Protein AF-A0A7J7N4V6-F1 (afdb_monomer)

Organism: NCBI:txid39325

Structure (mmCIF, N/CA/C/O backbone):
data_AF-A0A7J7N4V6-F1
#
_entry.id   AF-A0A7J7N4V6-F1
#
loop_
_atom_site.group_PDB
_atom_site.id
_atom_site.type_symbol
_atom_site.label_atom_id
_atom_site.label_alt_id
_atom_site.label_comp_id
_atom_site.label_asym_id
_atom_site.label_entity_id
_atom_site.label_seq_id
_atom_site.pdbx_PDB_ins_code
_atom_site.Cartn_x
_atom_site.Cartn_y
_atom_site.Cartn_z
_atom_site.occupancy
_atom_site.B_iso_or_equiv
_atom_site.auth_seq_id
_atom_site.auth_comp_id
_atom_site.auth_asym_id
_atom_site.auth_atom_id
_atom_site.pdbx_PDB_model_num
ATOM 1 N N . MET A 1 1 ? -5.403 9.539 -22.587 1.00 38.81 1 MET A N 1
ATOM 2 C CA . MET A 1 1 ? -4.643 8.662 -23.514 1.00 38.81 1 MET A CA 1
ATOM 3 C C . MET A 1 1 ? -3.168 9.046 -23.437 1.00 38.81 1 MET A C 1
ATOM 5 O O . MET A 1 1 ? -2.860 10.174 -23.767 1.00 38.81 1 MET A O 1
ATOM 9 N N . GLY A 1 2 ? -2.201 8.276 -22.936 1.00 50.44 2 GLY A N 1
ATOM 10 C CA . GLY A 1 2 ? -1.980 6.832 -23.036 1.00 50.44 2 GLY A CA 1
ATOM 11 C C . GLY A 1 2 ? -0.729 6.592 -23.897 1.00 50.44 2 GLY A C 1
ATOM 12 O O . GLY A 1 2 ? -0.880 6.262 -25.065 1.00 50.44 2 GLY A O 1
ATOM 13 N N . LYS A 1 3 ? 0.490 6.850 -23.379 1.00 47.34 3 LYS A N 1
ATOM 14 C CA . LYS A 1 3 ? 1.735 6.704 -24.177 1.00 47.34 3 LYS A CA 1
ATOM 15 C C . LYS A 1 3 ? 2.975 6.093 -23.498 1.00 47.34 3 LYS A C 1
ATOM 17 O O . LYS A 1 3 ? 3.950 5.876 -24.203 1.00 47.34 3 LYS A O 1
ATOM 22 N N . ARG A 1 4 ? 2.986 5.755 -22.199 1.00 52.66 4 ARG A N 1
ATOM 23 C CA . ARG A 1 4 ? 4.212 5.203 -21.561 1.00 52.66 4 ARG A CA 1
ATOM 24 C C . ARG A 1 4 ? 4.226 3.690 -21.347 1.00 52.66 4 ARG A C 1
ATOM 26 O O . ARG A 1 4 ? 5.290 3.093 -21.421 1.00 52.66 4 ARG A O 1
ATOM 33 N N . HIS A 1 5 ? 3.064 3.044 -21.227 1.00 45.34 5 HIS A N 1
ATOM 34 C CA . HIS A 1 5 ? 3.006 1.582 -21.073 1.00 45.34 5 HIS A CA 1
ATOM 35 C C . HIS A 1 5 ? 3.544 0.805 -22.288 1.00 45.34 5 HIS A C 1
ATOM 37 O O . HIS A 1 5 ? 3.890 -0.360 -22.144 1.00 45.34 5 HIS A O 1
ATOM 43 N N . PHE A 1 6 ? 3.620 1.425 -23.472 1.00 44.53 6 PHE A N 1
ATOM 44 C CA . PHE A 1 6 ? 3.979 0.721 -24.707 1.00 44.53 6 PHE A CA 1
ATOM 45 C C . PHE A 1 6 ? 5.486 0.703 -25.007 1.00 44.53 6 PHE A C 1
ATOM 47 O O . PHE A 1 6 ? 5.953 -0.181 -25.717 1.00 44.53 6 PHE A O 1
ATOM 54 N N . VAL A 1 7 ? 6.260 1.659 -24.481 1.00 44.72 7 VAL A N 1
ATOM 55 C CA . VAL A 1 7 ? 7.687 1.791 -24.836 1.00 44.72 7 VAL A CA 1
ATOM 56 C C . VAL A 1 7 ? 8.571 0.856 -24.004 1.00 44.72 7 VAL A C 1
ATOM 58 O O . VAL A 1 7 ? 9.567 0.350 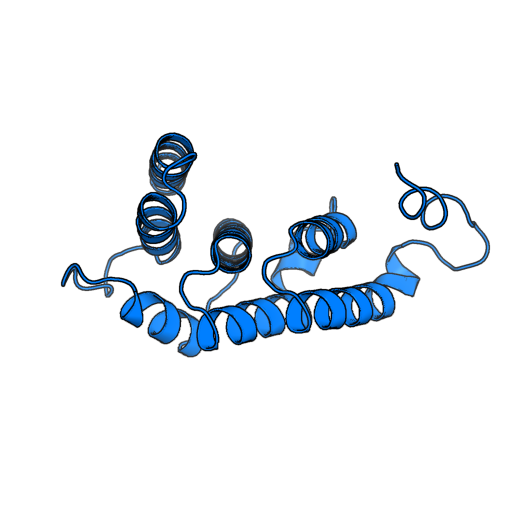-24.509 1.00 44.72 7 VAL A O 1
ATOM 61 N N . VAL A 1 8 ? 8.170 0.534 -22.771 1.00 49.50 8 VAL A N 1
ATOM 62 C CA . VAL A 1 8 ? 8.964 -0.323 -21.869 1.00 49.50 8 VAL A CA 1
ATOM 63 C C . VAL A 1 8 ? 8.815 -1.820 -22.195 1.00 49.50 8 VAL A C 1
ATOM 65 O O . VAL A 1 8 ? 9.693 -2.617 -21.885 1.00 49.50 8 VAL A O 1
ATOM 68 N N . THR A 1 9 ? 7.747 -2.237 -22.885 1.00 47.09 9 THR A N 1
ATOM 69 C CA . THR A 1 9 ? 7.469 -3.667 -23.136 1.00 47.09 9 THR A CA 1
ATOM 70 C C . THR A 1 9 ? 8.054 -4.233 -24.436 1.00 47.09 9 THR A C 1
ATOM 72 O O . THR A 1 9 ? 7.957 -5.441 -24.646 1.00 47.09 9 THR A O 1
ATOM 75 N N . ARG A 1 10 ? 8.654 -3.424 -25.326 1.00 40.97 10 ARG A N 1
ATOM 76 C CA . ARG A 1 10 ? 9.128 -3.897 -26.648 1.00 40.97 10 ARG A CA 1
ATOM 77 C C . ARG A 1 10 ? 10.465 -3.312 -27.121 1.00 40.97 10 ARG A C 1
ATOM 79 O O . ARG A 1 10 ? 10.610 -3.015 -28.303 1.00 40.97 10 ARG A O 1
ATOM 86 N N . SER A 1 11 ? 11.464 -3.192 -26.248 1.00 42.66 11 SER A N 1
ATOM 87 C CA . SER A 1 11 ? 12.845 -2.982 -26.712 1.00 42.66 11 SER A CA 1
ATOM 88 C C . SER A 1 11 ? 13.747 -4.138 -26.261 1.00 42.66 11 SER A C 1
ATOM 90 O O . SER A 1 11 ? 14.166 -4.168 -25.105 1.00 42.66 11 SER A O 1
ATOM 92 N N . PRO A 1 12 ? 14.060 -5.103 -27.151 1.00 45.47 12 PRO A N 1
ATOM 93 C CA . PRO A 1 12 ? 14.947 -6.236 -26.858 1.00 45.47 12 PRO A CA 1
ATOM 94 C C . PRO A 1 12 ? 16.407 -5.833 -26.581 1.00 45.47 12 PRO A C 1
ATOM 96 O O . PRO A 1 12 ? 17.228 -6.689 -26.281 1.00 45.47 12 PRO A O 1
ATOM 99 N N . LEU A 1 13 ? 16.743 -4.544 -26.707 1.00 48.62 13 LEU A N 1
ATOM 100 C CA . LEU A 1 13 ? 18.109 -4.019 -26.643 1.00 48.62 13 LEU A CA 1
ATOM 101 C C . LEU A 1 13 ? 18.567 -3.610 -25.229 1.00 48.62 13 LEU A C 1
ATOM 103 O O . LEU A 1 13 ? 19.742 -3.309 -25.060 1.00 48.62 13 LEU A O 1
ATOM 107 N N . LEU A 1 14 ? 17.680 -3.594 -24.220 1.00 50.38 14 LEU A N 1
ATOM 108 C CA . LEU A 1 14 ? 17.973 -3.033 -22.883 1.00 50.38 14 LEU A CA 1
ATOM 109 C C . LEU A 1 14 ? 17.874 -4.025 -21.703 1.00 50.38 14 LEU A C 1
ATOM 111 O O . LEU A 1 14 ? 17.928 -3.611 -20.550 1.00 50.38 14 LEU A O 1
ATOM 115 N N . GLY A 1 15 ? 17.762 -5.335 -21.951 1.00 50.16 15 GLY A N 1
ATOM 116 C CA . GLY A 1 15 ? 17.815 -6.360 -20.887 1.00 50.16 15 GLY A CA 1
ATOM 117 C C . GLY A 1 15 ? 16.488 -6.670 -20.171 1.00 50.16 15 GLY A C 1
ATOM 118 O O . GLY A 1 15 ? 16.459 -7.506 -19.271 1.00 50.16 15 GLY A O 1
ATOM 119 N N . GLY A 1 16 ? 15.376 -6.072 -20.613 1.00 58.25 16 GLY A N 1
ATOM 120 C CA . GLY A 1 16 ? 14.028 -6.359 -20.109 1.00 58.25 16 GLY A CA 1
ATOM 121 C C . GLY A 1 16 ? 13.640 -5.579 -18.846 1.00 58.25 16 GLY A C 1
ATOM 122 O O . GLY A 1 16 ? 14.405 -4.798 -18.301 1.00 58.25 16 GLY A O 1
ATOM 123 N N . LEU A 1 17 ? 12.410 -5.781 -18.367 1.00 57.97 17 LEU A N 1
ATOM 124 C CA . LEU A 1 17 ? 11.841 -5.027 -17.237 1.00 57.97 17 LEU A CA 1
ATOM 125 C C . LEU A 1 17 ? 12.619 -5.230 -15.918 1.00 57.97 17 LEU A C 1
ATOM 127 O O . LEU A 1 17 ? 12.571 -4.381 -15.037 1.00 57.97 17 LEU A O 1
ATOM 131 N N . ASN A 1 18 ? 13.373 -6.328 -15.806 1.00 57.97 18 ASN A N 1
ATOM 132 C CA . ASN A 1 18 ? 14.178 -6.650 -14.628 1.00 57.97 18 ASN A CA 1
ATOM 133 C C . ASN A 1 18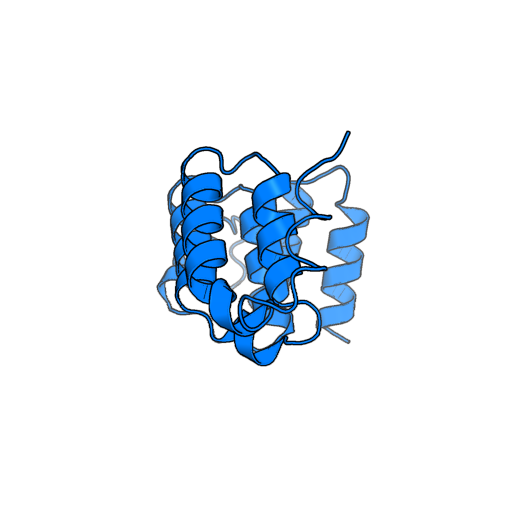 ? 15.485 -5.846 -14.549 1.00 57.97 18 ASN A C 1
ATOM 135 O O . ASN A 1 18 ? 15.900 -5.520 -13.445 1.00 57.97 18 ASN A O 1
ATOM 139 N N . SER A 1 19 ? 16.112 -5.488 -15.678 1.00 65.69 19 SER A N 1
ATOM 140 C CA . SER A 1 19 ? 17.345 -4.679 -15.682 1.00 65.69 19 SER A CA 1
ATOM 141 C C . SER A 1 19 ? 17.085 -3.195 -15.412 1.00 65.69 19 SER A C 1
ATOM 143 O O . SER A 1 19 ? 17.988 -2.489 -14.980 1.00 65.69 19 SER A O 1
ATOM 145 N N . MET A 1 20 ? 15.858 -2.721 -15.650 1.00 79.62 20 MET A N 1
ATOM 146 C CA . MET A 1 20 ? 15.456 -1.325 -15.426 1.00 79.62 20 MET A CA 1
ATOM 147 C C . MET A 1 20 ? 14.627 -1.123 -14.154 1.00 79.62 20 MET A C 1
ATOM 149 O O . MET A 1 20 ? 14.312 0.020 -13.817 1.00 79.62 20 MET A O 1
ATOM 153 N N . ARG A 1 21 ? 14.262 -2.208 -13.453 1.00 86.62 21 ARG A N 1
ATOM 154 C CA . ARG A 1 21 ? 13.302 -2.168 -12.343 1.00 86.62 21 ARG A CA 1
ATOM 155 C C . ARG A 1 21 ? 13.699 -1.140 -11.292 1.00 86.62 21 ARG A C 1
ATOM 157 O O . ARG A 1 21 ? 12.880 -0.293 -10.976 1.00 86.62 21 ARG A O 1
ATOM 164 N N . GLU A 1 22 ? 14.945 -1.163 -10.830 1.00 88.56 22 GLU A N 1
ATOM 165 C CA . GLU A 1 22 ? 15.440 -0.225 -9.814 1.00 88.56 22 GLU A CA 1
ATOM 166 C C . GLU A 1 22 ? 15.237 1.238 -10.237 1.00 88.56 22 GLU A C 1
ATOM 168 O O . GLU A 1 22 ? 14.599 2.004 -9.524 1.00 88.56 22 GLU A O 1
ATOM 173 N N . SER A 1 23 ? 15.668 1.613 -11.448 1.00 89.25 23 SER A N 1
ATOM 174 C CA . SER A 1 23 ? 15.512 2.988 -11.948 1.00 89.25 23 SER A CA 1
ATOM 175 C C . SER A 1 23 ? 14.049 3.428 -12.097 1.00 89.25 23 SER A C 1
ATOM 177 O O . SER A 1 23 ? 13.708 4.577 -11.812 1.00 89.25 23 SER A O 1
ATOM 179 N N . GLU A 1 24 ? 13.168 2.513 -12.508 1.00 94.62 24 GLU A N 1
ATOM 180 C CA . GLU A 1 24 ? 11.736 2.786 -12.641 1.00 94.62 24 GLU A CA 1
ATOM 181 C C . GLU A 1 24 ? 11.053 2.888 -11.273 1.00 94.62 24 GLU A C 1
ATOM 183 O O . GLU A 1 24 ? 10.166 3.727 -11.096 1.00 94.62 24 GLU A O 1
ATOM 188 N N . VAL A 1 25 ? 11.470 2.077 -10.296 1.00 95.75 25 VAL A N 1
ATOM 189 C CA . VAL A 1 25 ? 10.989 2.152 -8.910 1.00 95.75 25 VAL A CA 1
ATOM 190 C C . VAL A 1 25 ? 11.375 3.498 -8.313 1.00 95.75 25 VAL A C 1
ATOM 192 O O . VAL A 1 25 ? 10.473 4.216 -7.883 1.00 95.75 25 VAL A O 1
ATOM 195 N N . SER A 1 26 ? 12.643 3.909 -8.402 1.00 95.06 26 SER A N 1
ATOM 196 C CA . SER A 1 26 ? 13.090 5.200 -7.866 1.00 95.06 26 SER A CA 1
ATOM 197 C C . SER A 1 26 ? 12.346 6.377 -8.507 1.00 95.06 26 SER A C 1
ATOM 199 O O . SER A 1 26 ? 11.819 7.235 -7.796 1.00 95.06 26 SER A O 1
ATOM 201 N N . TYR A 1 27 ? 12.185 6.381 -9.837 1.00 94.44 27 TYR A N 1
ATOM 202 C CA . TYR A 1 27 ? 11.384 7.398 -10.537 1.00 94.44 27 TYR A CA 1
ATOM 203 C C . TYR A 1 27 ? 9.925 7.429 -10.055 1.00 94.44 27 TYR A C 1
ATOM 205 O O . TYR A 1 27 ? 9.331 8.491 -9.844 1.00 94.44 27 TYR A O 1
ATOM 213 N N . THR A 1 28 ? 9.324 6.254 -9.871 1.00 97.12 28 THR A N 1
ATOM 214 C CA . THR A 1 28 ? 7.933 6.133 -9.425 1.00 97.12 28 THR A CA 1
ATOM 215 C C . THR A 1 28 ? 7.768 6.584 -7.979 1.00 97.12 28 THR A C 1
ATOM 217 O O . THR A 1 28 ? 6.787 7.255 -7.657 1.00 97.12 28 THR A O 1
ATOM 220 N N . VAL A 1 29 ? 8.732 6.265 -7.116 1.00 97.75 29 VAL A N 1
ATOM 221 C CA . VAL A 1 29 ? 8.786 6.703 -5.719 1.00 97.75 29 VAL A CA 1
ATOM 222 C C . VAL A 1 29 ? 8.866 8.224 -5.636 1.00 97.75 29 VAL A C 1
ATOM 224 O O . VAL A 1 29 ? 8.098 8.821 -4.883 1.00 97.75 29 VAL A O 1
ATOM 227 N N . GLU A 1 30 ? 9.708 8.872 -6.441 1.00 97.44 30 GLU A N 1
ATOM 228 C CA . GLU A 1 30 ? 9.749 10.338 -6.520 1.00 97.44 30 GLU A CA 1
ATOM 229 C C . GLU A 1 30 ? 8.400 10.924 -6.955 1.00 97.44 30 GLU A C 1
ATOM 231 O O . GLU A 1 30 ? 7.907 11.879 -6.350 1.00 97.44 30 GLU A O 1
ATOM 236 N N . ALA A 1 31 ? 7.755 10.331 -7.963 1.00 97.62 31 ALA A N 1
ATOM 237 C CA . ALA A 1 31 ? 6.437 10.771 -8.418 1.00 97.62 31 ALA A CA 1
ATOM 238 C C . ALA A 1 31 ? 5.356 10.620 -7.330 1.00 97.62 31 ALA A C 1
ATOM 240 O O . ALA A 1 31 ? 4.514 11.509 -7.183 1.00 97.62 31 ALA A O 1
ATOM 241 N N . ILE A 1 32 ? 5.396 9.534 -6.548 1.00 98.44 32 ILE A N 1
ATOM 242 C CA . ILE A 1 32 ? 4.511 9.328 -5.393 1.00 98.44 32 ILE A CA 1
ATOM 243 C C . ILE A 1 32 ? 4.757 10.403 -4.334 1.00 98.44 32 ILE A C 1
ATOM 245 O O . ILE A 1 32 ? 3.803 11.020 -3.872 1.00 98.44 32 ILE A O 1
ATOM 249 N N . LEU A 1 33 ? 6.013 10.648 -3.953 1.00 97.88 33 LEU A N 1
ATOM 250 C CA . LEU A 1 33 ? 6.341 11.619 -2.904 1.00 97.88 33 LEU A CA 1
ATOM 251 C C . LEU A 1 33 ? 5.956 13.051 -3.299 1.00 97.88 33 LEU A C 1
ATOM 253 O O . LEU A 1 33 ? 5.506 13.814 -2.448 1.00 97.88 33 LEU A O 1
ATOM 257 N N . ASN A 1 34 ? 6.073 13.397 -4.583 1.00 97.38 34 ASN A N 1
ATOM 258 C CA . ASN A 1 34 ? 5.667 14.703 -5.104 1.00 97.38 34 ASN A CA 1
ATOM 259 C C . ASN A 1 34 ? 4.143 14.876 -5.172 1.00 97.38 34 ASN A C 1
ATOM 261 O O . ASN A 1 34 ? 3.638 15.990 -5.030 1.00 97.38 34 ASN A O 1
ATOM 265 N N . THR A 1 35 ? 3.383 13.811 -5.445 1.00 96.81 35 THR A N 1
ATOM 266 C CA . THR A 1 35 ? 1.913 13.882 -5.524 1.00 96.81 35 THR A CA 1
ATOM 267 C C . THR A 1 35 ? 1.266 12.582 -5.029 1.00 96.81 35 THR A C 1
ATOM 269 O O . THR A 1 35 ? 0.803 11.776 -5.841 1.00 96.81 35 THR A O 1
ATOM 272 N N . PRO A 1 36 ? 1.163 12.380 -3.698 1.00 97.00 36 PRO A N 1
ATOM 273 C CA . PRO A 1 36 ? 0.668 11.127 -3.116 1.00 97.00 36 PRO A CA 1
ATOM 274 C C . PRO A 1 36 ? -0.791 10.799 -3.459 1.00 97.00 36 PRO A C 1
ATOM 276 O O . PRO A 1 36 ? -1.199 9.642 -3.399 1.00 97.00 36 PRO A O 1
ATOM 279 N N . GLU A 1 37 ? -1.581 11.807 -3.828 1.00 96.38 37 GLU A N 1
ATOM 280 C CA . GLU A 1 37 ? -2.990 11.662 -4.213 1.00 96.38 37 GLU A CA 1
ATOM 281 C C . GLU A 1 37 ? -3.173 11.231 -5.681 1.00 96.38 37 GLU A C 1
ATOM 283 O O . GLU A 1 37 ? -4.287 10.960 -6.127 1.00 96.38 37 GLU A O 1
ATOM 288 N N . ASN A 1 38 ? -2.092 11.154 -6.465 1.00 96.25 38 ASN A N 1
ATOM 289 C CA . ASN A 1 38 ? -2.154 10.667 -7.838 1.00 96.25 38 ASN A CA 1
ATOM 290 C C . ASN A 1 38 ? -2.121 9.134 -7.859 1.00 96.25 38 ASN A C 1
ATOM 292 O O . ASN A 1 38 ? -1.099 8.528 -7.558 1.00 96.25 38 ASN A O 1
ATOM 296 N N . GLU A 1 39 ? -3.210 8.500 -8.296 1.00 95.94 39 GLU A N 1
ATOM 297 C CA . GLU A 1 39 ? -3.324 7.039 -8.421 1.00 95.94 39 GLU A CA 1
ATOM 298 C C . GLU A 1 39 ? -2.290 6.428 -9.390 1.00 95.94 39 GLU A C 1
ATOM 300 O O . GLU A 1 39 ? -1.866 5.281 -9.219 1.00 95.94 39 GLU A O 1
ATOM 305 N N . SER A 1 40 ? -1.881 7.170 -10.428 1.00 97.69 40 SER A N 1
ATOM 306 C CA . SER A 1 40 ? -1.108 6.608 -11.545 1.00 97.69 40 SER A CA 1
ATOM 307 C C . SER A 1 40 ? 0.262 6.057 -11.116 1.00 97.69 40 SER A C 1
ATOM 309 O O . SER A 1 40 ? 0.532 4.898 -11.440 1.00 97.69 40 SER A O 1
ATOM 311 N N . PRO A 1 41 ? 1.106 6.791 -10.359 1.00 97.94 41 PRO A N 1
ATOM 312 C CA . PRO A 1 41 ? 2.345 6.245 -9.803 1.00 97.94 41 PRO A CA 1
ATOM 313 C C . PRO A 1 41 ? 2.140 4.996 -8.934 1.00 97.94 41 PRO A C 1
ATOM 315 O O . PRO A 1 41 ? 2.857 4.015 -9.103 1.00 97.94 41 PRO A O 1
ATOM 318 N N . TRP A 1 42 ? 1.116 4.958 -8.077 1.00 98.25 42 TRP A N 1
ATOM 319 C CA . TRP A 1 42 ? 0.834 3.782 -7.239 1.00 98.25 42 TRP A CA 1
ATOM 320 C C . TRP A 1 42 ? 0.452 2.541 -8.047 1.00 98.25 42 TRP A C 1
ATOM 322 O O . TRP A 1 42 ? 0.792 1.413 -7.676 1.00 98.25 42 TRP A O 1
ATOM 332 N N . ARG A 1 43 ? -0.288 2.722 -9.146 1.00 97.25 43 ARG A N 1
ATOM 333 C CA . ARG A 1 43 ? -0.625 1.628 -10.069 1.00 97.25 43 ARG A CA 1
ATOM 334 C C . ARG A 1 43 ? 0.578 1.165 -10.858 1.00 97.25 43 ARG A C 1
ATOM 336 O O . ARG A 1 43 ? 0.737 -0.036 -11.063 1.00 97.25 43 ARG A O 1
ATOM 343 N N . TYR A 1 44 ? 1.396 2.111 -11.302 1.00 96.62 44 TYR A N 1
ATOM 344 C CA . TYR A 1 44 ? 2.606 1.806 -12.041 1.00 96.62 44 TYR A CA 1
ATOM 345 C C . TYR A 1 44 ? 3.591 1.025 -11.168 1.00 96.62 44 TYR A C 1
ATOM 347 O O . TYR A 1 44 ? 4.036 -0.035 -11.597 1.00 96.62 44 TYR A O 1
ATOM 355 N N . LEU A 1 45 ? 3.787 1.441 -9.908 1.00 97.06 45 LEU A N 1
ATOM 356 C CA . LEU A 1 45 ? 4.625 0.741 -8.932 1.00 97.06 45 LEU A CA 1
ATOM 357 C C . LEU A 1 45 ? 4.225 -0.733 -8.796 1.00 97.06 45 LEU A C 1
ATOM 359 O O . LEU A 1 45 ? 5.062 -1.607 -8.970 1.00 97.06 45 LEU A O 1
ATOM 363 N N . ARG A 1 46 ? 2.935 -1.032 -8.583 1.00 95.81 46 ARG A N 1
ATOM 364 C CA . ARG A 1 46 ? 2.440 -2.426 -8.540 1.00 95.81 46 ARG A CA 1
ATOM 365 C C . ARG A 1 46 ? 2.677 -3.174 -9.855 1.00 95.81 46 ARG A C 1
ATOM 367 O O . ARG A 1 46 ? 2.955 -4.370 -9.853 1.00 95.81 46 ARG A O 1
ATOM 374 N N . GLY A 1 47 ? 2.551 -2.478 -10.983 1.00 94.75 47 GLY A N 1
ATOM 375 C CA . GLY A 1 47 ? 2.777 -3.032 -12.316 1.00 94.75 47 GLY A CA 1
ATOM 376 C C . GLY A 1 47 ? 4.220 -3.474 -12.564 1.00 94.75 47 GLY A C 1
ATOM 377 O O . GLY A 1 47 ? 4.415 -4.468 -13.266 1.00 94.75 47 GLY A O 1
ATOM 378 N N . LEU A 1 48 ? 5.206 -2.799 -11.961 1.00 94.00 48 LEU A N 1
ATOM 379 C CA . LEU A 1 48 ? 6.630 -3.142 -12.085 1.00 94.00 48 LEU A CA 1
ATOM 380 C C . LEU A 1 48 ? 6.966 -4.533 -11.522 1.00 94.00 48 LEU A C 1
ATOM 382 O O . LEU A 1 48 ? 7.920 -5.159 -11.977 1.00 94.00 48 LEU A O 1
ATOM 386 N N . TYR A 1 49 ? 6.150 -5.045 -10.596 1.00 94.19 49 TYR A N 1
ATOM 387 C CA . TYR A 1 49 ? 6.325 -6.363 -9.976 1.00 94.19 49 TYR A CA 1
ATOM 388 C C . TYR A 1 49 ? 5.248 -7.371 -10.393 1.00 94.19 49 TYR A C 1
ATOM 390 O O . TYR A 1 49 ? 5.011 -8.369 -9.709 1.00 94.19 49 TYR A O 1
ATOM 398 N N . LYS A 1 50 ? 4.541 -7.131 -11.504 1.00 90.31 50 LYS A N 1
ATOM 399 C CA . LYS A 1 50 ? 3.491 -8.047 -11.963 1.00 90.31 50 LYS A CA 1
ATOM 400 C C . LYS A 1 50 ? 4.072 -9.446 -12.219 1.00 90.31 50 LYS A C 1
ATOM 402 O O . LYS A 1 50 ? 4.879 -9.626 -13.123 1.00 90.31 50 LYS A O 1
ATOM 407 N N . GLY A 1 51 ? 3.590 -10.437 -11.466 1.00 90.25 51 GLY A N 1
ATOM 408 C CA . GLY A 1 51 ? 4.069 -11.824 -11.536 1.00 90.25 51 GLY A CA 1
ATOM 409 C C . GLY A 1 51 ? 5.286 -12.122 -10.652 1.00 90.25 51 GLY A C 1
ATOM 410 O O . GLY A 1 51 ? 5.772 -13.246 -10.676 1.00 90.25 51 GLY A O 1
ATOM 411 N N . ASP A 1 52 ? 5.747 -11.149 -9.864 1.00 93.06 52 ASP A N 1
ATOM 412 C CA . ASP A 1 52 ? 6.918 -11.245 -8.990 1.00 93.06 52 ASP A CA 1
ATOM 413 C C . ASP A 1 52 ? 6.614 -10.651 -7.600 1.00 93.06 52 ASP A C 1
ATOM 415 O O . ASP A 1 52 ? 7.195 -9.663 -7.145 1.00 93.06 52 ASP A O 1
ATOM 419 N N . THR A 1 53 ? 5.632 -11.258 -6.929 1.00 93.38 53 THR A N 1
ATOM 420 C CA . THR A 1 53 ? 5.199 -10.883 -5.575 1.00 93.38 53 THR A CA 1
ATOM 421 C C . THR A 1 53 ? 6.323 -10.932 -4.530 1.00 93.38 53 THR A C 1
ATOM 423 O O . THR A 1 53 ? 6.374 -10.015 -3.712 1.00 93.38 53 THR A O 1
ATOM 426 N N . PRO A 1 54 ? 7.237 -11.926 -4.518 1.00 94.19 54 PRO A N 1
ATOM 427 C CA . PRO A 1 54 ? 8.340 -11.931 -3.557 1.00 94.19 54 PRO A CA 1
ATOM 428 C C . PRO A 1 54 ? 9.211 -10.676 -3.670 1.00 94.19 54 PRO A C 1
ATOM 430 O O . PRO A 1 54 ? 9.471 -10.024 -2.660 1.00 94.19 54 PRO A O 1
ATOM 433 N N . SER A 1 55 ? 9.592 -10.277 -4.889 1.00 94.25 55 SER A N 1
ATOM 434 C CA . SER A 1 55 ? 10.378 -9.055 -5.078 1.00 94.25 55 SER A CA 1
ATOM 435 C C . SER A 1 55 ? 9.615 -7.803 -4.660 1.00 94.25 55 SER A C 1
ATOM 437 O O . SER A 1 55 ? 10.211 -6.901 -4.089 1.00 94.25 55 SER A O 1
ATOM 439 N N . PHE A 1 56 ? 8.302 -7.750 -4.900 1.00 95.00 56 PHE A N 1
ATOM 440 C CA . PHE A 1 56 ? 7.458 -6.631 -4.466 1.00 95.00 56 PHE A CA 1
ATOM 441 C C . PHE A 1 56 ? 7.463 -6.437 -2.947 1.00 95.00 56 PHE A C 1
ATOM 443 O O . PHE A 1 56 ? 7.592 -5.317 -2.458 1.00 95.00 56 PHE A O 1
ATOM 450 N N . VAL A 1 57 ? 7.315 -7.535 -2.202 1.00 94.75 57 VAL A N 1
ATOM 451 C CA . VAL A 1 57 ? 7.219 -7.524 -0.735 1.00 94.75 57 VAL A CA 1
ATOM 452 C C . VAL A 1 57 ? 8.554 -7.189 -0.076 1.00 94.75 57 VAL A C 1
ATOM 454 O O . VAL A 1 57 ? 8.575 -6.561 0.984 1.00 94.75 57 VAL A O 1
ATOM 457 N N . HIS A 1 58 ? 9.660 -7.612 -0.687 1.00 94.69 58 HIS A N 1
ATOM 458 C CA . HIS A 1 58 ? 11.003 -7.429 -0.143 1.00 94.69 58 HIS A CA 1
ATOM 459 C C . HIS A 1 58 ? 11.717 -6.171 -0.646 1.00 94.69 58 HIS A C 1
ATOM 461 O O . HIS A 1 58 ? 12.827 -5.898 -0.189 1.00 94.69 58 HIS A O 1
ATOM 467 N N . ASP A 1 59 ? 11.099 -5.386 -1.530 1.00 95.94 59 ASP A N 1
ATOM 468 C CA . ASP A 1 59 ? 11.692 -4.142 -2.004 1.00 95.94 59 ASP A CA 1
ATOM 469 C C . ASP A 1 59 ? 11.657 -3.047 -0.909 1.00 95.94 59 ASP A C 1
ATOM 471 O O . ASP A 1 59 ? 10.579 -2.618 -0.459 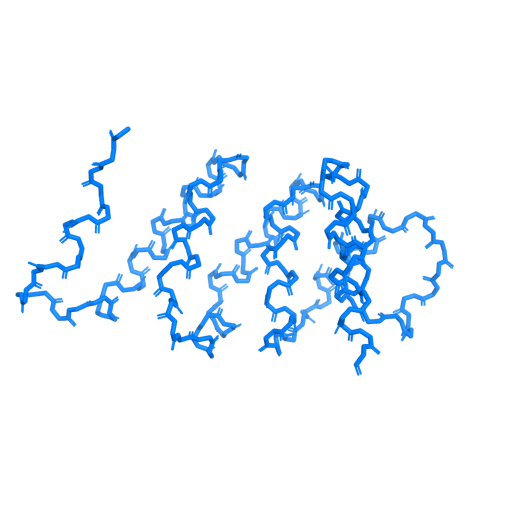1.00 95.94 59 ASP A O 1
ATOM 475 N N . PRO A 1 60 ? 12.826 -2.566 -0.444 1.00 95.62 60 PRO A N 1
ATOM 476 C CA . PRO A 1 60 ? 12.891 -1.564 0.610 1.00 95.62 60 PRO A CA 1
ATOM 477 C C . PRO A 1 60 ? 12.356 -0.196 0.164 1.00 95.62 60 PRO A C 1
ATOM 479 O O . PRO A 1 60 ? 11.851 0.546 1.011 1.00 95.62 60 PRO A O 1
ATOM 482 N N . GLU A 1 61 ? 12.413 0.157 -1.124 1.00 96.56 61 GLU A N 1
ATOM 483 C CA . GLU A 1 61 ? 11.880 1.434 -1.609 1.00 96.56 61 GLU A CA 1
ATOM 484 C C . GLU A 1 61 ? 10.351 1.456 -1.548 1.00 96.56 61 GLU A C 1
ATOM 486 O O . GLU A 1 61 ? 9.768 2.457 -1.120 1.00 96.56 61 GLU A O 1
ATOM 491 N N . VAL A 1 62 ? 9.702 0.330 -1.870 1.00 97.62 62 VAL A N 1
ATOM 492 C CA . VAL A 1 62 ? 8.238 0.169 -1.804 1.00 97.62 62 VAL A CA 1
ATOM 493 C C . VAL A 1 62 ? 7.727 0.360 -0.374 1.00 97.62 62 VAL A C 1
ATOM 495 O O . VAL A 1 62 ? 6.808 1.147 -0.128 1.00 97.62 62 VAL A O 1
ATOM 498 N N . SER A 1 63 ? 8.337 -0.320 0.599 1.00 97.00 63 SER A N 1
ATOM 499 C CA . SER A 1 63 ? 7.943 -0.165 2.006 1.00 97.00 63 SER A CA 1
ATOM 500 C C . SER A 1 63 ? 8.302 1.225 2.556 1.00 97.00 63 SER A C 1
ATOM 502 O O . SER A 1 63 ? 7.512 1.830 3.285 1.00 97.00 63 SER A O 1
ATOM 504 N N . SER A 1 64 ? 9.446 1.788 2.158 1.00 97.69 64 SER A N 1
ATOM 505 C CA . SER A 1 64 ? 9.888 3.130 2.559 1.00 97.69 64 SER A CA 1
ATOM 506 C C . SER A 1 64 ? 8.938 4.227 2.078 1.00 97.69 64 SER A C 1
ATOM 508 O O . SER A 1 64 ? 8.523 5.066 2.882 1.00 97.69 64 SER A O 1
ATOM 510 N N . VAL A 1 65 ? 8.540 4.220 0.799 1.00 98.12 65 VAL A N 1
ATOM 511 C CA . VAL A 1 65 ? 7.607 5.226 0.262 1.00 98.12 65 VAL A CA 1
ATOM 512 C C . VAL A 1 65 ? 6.234 5.112 0.918 1.00 98.12 65 VAL A C 1
ATOM 514 O O . VAL A 1 65 ? 5.653 6.131 1.291 1.00 98.12 65 VAL A O 1
ATOM 517 N N . CYS A 1 66 ? 5.760 3.884 1.152 1.00 98.00 66 CYS A N 1
ATOM 518 C CA . CYS A 1 66 ? 4.509 3.636 1.860 1.00 98.00 66 CYS A CA 1
ATOM 519 C C . CYS A 1 66 ? 4.527 4.277 3.253 1.00 98.00 66 CYS A C 1
ATOM 521 O O . CYS A 1 66 ? 3.621 5.032 3.603 1.00 98.00 66 CYS A O 1
ATOM 523 N N . LEU A 1 67 ? 5.579 4.019 4.037 1.00 97.56 67 LEU A N 1
ATOM 524 C CA . LEU A 1 67 ? 5.709 4.559 5.389 1.00 97.56 67 LEU A CA 1
ATOM 525 C C . LEU A 1 67 ? 5.859 6.085 5.392 1.00 97.56 67 LEU A C 1
ATOM 527 O O . LEU A 1 67 ? 5.255 6.753 6.228 1.00 97.56 67 LEU A O 1
ATOM 531 N N . LYS A 1 68 ? 6.643 6.651 4.463 1.00 97.88 68 LYS A N 1
ATOM 532 C CA . LYS A 1 68 ? 6.803 8.108 4.327 1.00 97.88 68 LYS A CA 1
ATOM 533 C C . LYS A 1 68 ? 5.459 8.790 4.089 1.00 97.88 68 LYS A C 1
ATOM 535 O O . LYS A 1 68 ? 5.137 9.737 4.800 1.00 97.88 68 LYS A O 1
ATOM 540 N N . VAL A 1 69 ? 4.662 8.280 3.148 1.00 97.88 69 VAL A N 1
ATOM 541 C CA . VAL A 1 69 ? 3.337 8.845 2.858 1.00 97.88 69 VAL A CA 1
ATOM 542 C C . VAL A 1 69 ? 2.405 8.694 4.057 1.00 97.88 69 VAL A C 1
ATOM 544 O O . VAL A 1 69 ? 1.763 9.672 4.420 1.00 97.88 69 VAL A O 1
ATOM 547 N N . LEU A 1 70 ? 2.375 7.535 4.724 1.00 96.62 70 LEU A N 1
ATOM 548 C CA . LEU A 1 70 ? 1.542 7.340 5.920 1.00 96.62 70 LEU A CA 1
ATOM 549 C C . LEU A 1 70 ? 1.942 8.261 7.083 1.00 96.62 70 LEU A C 1
ATOM 551 O O . LEU A 1 70 ? 1.074 8.725 7.813 1.00 96.62 70 LEU A O 1
ATOM 555 N N . ASN A 1 71 ? 3.229 8.572 7.246 1.00 95.31 71 ASN A N 1
ATOM 556 C CA . ASN A 1 71 ? 3.679 9.516 8.272 1.00 95.31 71 ASN A CA 1
ATOM 557 C C . ASN A 1 71 ? 3.283 10.969 7.960 1.00 95.31 71 ASN A C 1
ATOM 559 O O . ASN A 1 71 ? 3.093 11.754 8.885 1.00 95.31 71 ASN A O 1
ATOM 563 N N . SER A 1 72 ? 3.175 11.342 6.681 1.00 94.81 72 SER A N 1
ATOM 564 C CA . SER A 1 72 ? 2.771 12.695 6.266 1.00 94.81 72 SER A CA 1
ATOM 565 C C . SER A 1 72 ? 1.253 12.863 6.167 1.00 94.81 72 SER A C 1
ATOM 567 O O . SER A 1 72 ? 0.716 13.891 6.569 1.00 94.81 72 SER A O 1
ATOM 569 N N . ASN A 1 73 ? 0.560 11.860 5.634 1.00 93.94 73 ASN A N 1
ATOM 570 C CA . ASN A 1 73 ? -0.890 11.783 5.530 1.00 93.94 73 ASN A CA 1
ATOM 571 C C . ASN A 1 73 ? -1.328 10.349 5.843 1.00 93.94 73 ASN A C 1
ATOM 573 O O . ASN A 1 73 ? -1.432 9.490 4.964 1.00 93.94 73 ASN A O 1
ATOM 577 N N . ASN A 1 74 ? -1.627 10.108 7.116 1.00 90.56 74 ASN A N 1
ATOM 578 C CA . ASN A 1 74 ? -2.021 8.793 7.610 1.00 90.56 74 ASN A CA 1
ATOM 579 C C . ASN A 1 74 ? -3.371 8.306 7.045 1.00 90.56 74 ASN A C 1
ATOM 581 O O . ASN A 1 74 ? -3.680 7.124 7.140 1.00 90.56 74 ASN A O 1
ATOM 585 N N . LYS A 1 75 ? -4.152 9.174 6.390 1.00 93.12 75 LYS A N 1
ATOM 586 C CA . LYS A 1 75 ? -5.422 8.825 5.734 1.00 93.12 75 LYS A CA 1
ATOM 587 C C . LYS A 1 75 ? -5.299 8.598 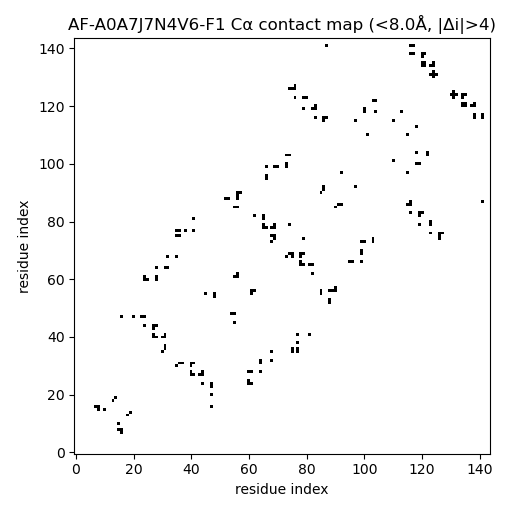4.225 1.00 93.12 75 LYS A C 1
ATOM 589 O O . LYS A 1 75 ? -6.319 8.399 3.572 1.00 93.12 75 LYS A O 1
ATOM 594 N N . ASN A 1 76 ? -4.095 8.630 3.649 1.00 96.25 76 ASN A N 1
ATOM 595 C CA . ASN A 1 76 ? -3.928 8.418 2.212 1.00 96.25 76 ASN A CA 1
ATOM 596 C C . ASN A 1 76 ? -4.337 6.984 1.817 1.00 96.25 76 ASN A C 1
ATOM 598 O O . ASN A 1 76 ? -3.662 6.001 2.141 1.00 96.25 76 ASN A O 1
ATOM 602 N N . THR A 1 77 ? -5.444 6.873 1.082 1.00 96.69 77 THR A N 1
ATOM 603 C CA . THR A 1 77 ? -6.055 5.597 0.684 1.00 96.69 77 THR A CA 1
ATOM 604 C C . THR A 1 77 ? -5.116 4.730 -0.154 1.00 96.69 77 THR A C 1
ATOM 606 O O . THR A 1 77 ? -5.136 3.505 -0.030 1.00 96.69 77 THR A O 1
ATOM 609 N N . PHE A 1 78 ? -4.264 5.326 -0.993 1.00 97.88 78 PHE A N 1
ATOM 610 C CA . PHE A 1 78 ? -3.348 4.566 -1.847 1.00 97.88 78 PHE A CA 1
ATOM 611 C C . PHE A 1 78 ? -2.209 3.927 -1.054 1.00 97.88 78 PHE A C 1
ATOM 613 O O . PHE A 1 78 ? -1.896 2.759 -1.295 1.00 97.88 78 PHE A O 1
ATOM 620 N N . ALA A 1 79 ? -1.646 4.650 -0.085 1.00 97.75 79 ALA A N 1
ATOM 621 C CA . ALA A 1 79 ? -0.624 4.134 0.817 1.00 97.75 79 ALA A CA 1
ATOM 622 C C . ALA A 1 79 ? -1.191 3.057 1.755 1.00 97.75 79 ALA A C 1
ATOM 624 O O . ALA A 1 79 ? -0.590 1.996 1.902 1.00 97.75 79 ALA A O 1
ATOM 625 N N . LEU A 1 80 ? -2.385 3.269 2.321 1.00 97.12 80 LEU A N 1
ATOM 626 C CA . LEU A 1 80 ? -3.077 2.252 3.126 1.00 97.12 80 LEU A CA 1
ATOM 627 C C . LEU A 1 80 ? -3.381 0.989 2.306 1.00 97.12 80 LEU A C 1
ATOM 629 O O . LEU A 1 80 ? -3.134 -0.126 2.763 1.00 97.12 80 LEU A O 1
ATOM 633 N N . SER A 1 81 ? -3.856 1.152 1.068 1.00 97.00 81 SER A N 1
ATOM 634 C CA . SER A 1 81 ? -4.084 0.029 0.155 1.00 97.00 81 SER A CA 1
ATOM 635 C C . SER A 1 81 ? -2.784 -0.682 -0.218 1.00 97.00 81 SER A C 1
ATOM 637 O O . SER A 1 81 ? -2.797 -1.901 -0.346 1.00 97.00 81 SER A O 1
ATOM 639 N N . LEU A 1 82 ? -1.673 0.043 -0.398 1.00 97.62 82 LEU A N 1
ATOM 640 C CA . LEU A 1 82 ? -0.368 -0.567 -0.660 1.00 97.62 82 LEU A CA 1
ATOM 641 C C . LEU A 1 82 ? 0.101 -1.391 0.542 1.00 97.62 82 LEU A C 1
ATOM 643 O O . LEU A 1 82 ? 0.513 -2.533 0.368 1.00 97.62 82 LEU A O 1
ATOM 647 N N . LEU A 1 83 ? -0.002 -0.842 1.755 1.00 96.88 83 LEU A N 1
ATOM 648 C CA . LEU A 1 83 ? 0.337 -1.566 2.978 1.00 96.88 83 LEU A CA 1
ATOM 649 C C . LEU A 1 83 ? -0.488 -2.849 3.113 1.00 96.88 83 LEU A C 1
ATOM 651 O O . LEU A 1 83 ? 0.062 -3.893 3.452 1.00 96.88 83 LEU A O 1
ATOM 655 N N . LEU A 1 84 ? -1.788 -2.788 2.821 1.00 95.81 84 LEU A N 1
ATOM 656 C CA . LEU A 1 84 ? -2.643 -3.970 2.847 1.00 95.81 84 LEU A CA 1
ATOM 657 C C . LEU A 1 84 ? -2.170 -5.040 1.854 1.00 95.81 84 LEU A C 1
ATOM 659 O O . 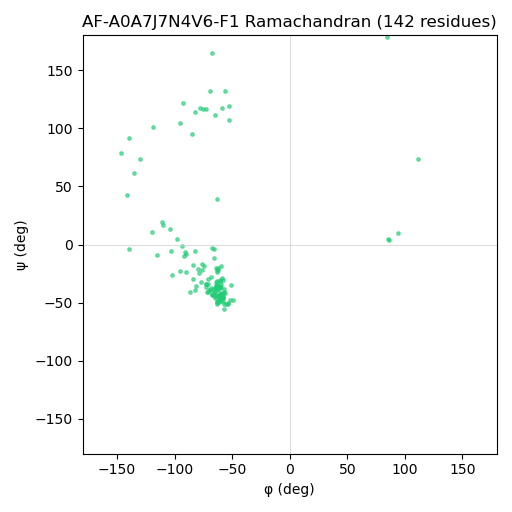LEU A 1 84 ? -2.080 -6.207 2.228 1.00 95.81 84 LEU A O 1
ATOM 663 N N . ASP A 1 85 ? -1.835 -4.648 0.621 1.00 94.94 85 ASP A N 1
ATOM 664 C CA . ASP A 1 85 ? -1.311 -5.570 -0.392 1.00 94.94 85 ASP A CA 1
ATOM 665 C C . ASP A 1 85 ? -0.022 -6.249 0.098 1.00 94.94 85 ASP A C 1
ATOM 667 O O . ASP A 1 85 ? 0.105 -7.471 0.016 1.00 94.94 85 ASP A O 1
ATOM 671 N N . LEU A 1 86 ? 0.907 -5.474 0.666 1.00 95.50 86 LEU A N 1
ATOM 672 C CA . LEU A 1 86 ? 2.158 -5.986 1.231 1.00 95.50 86 LEU A CA 1
ATOM 673 C C . LEU A 1 86 ? 1.895 -6.998 2.358 1.00 95.50 86 LEU A C 1
ATOM 675 O O . LEU A 1 86 ? 2.456 -8.096 2.343 1.00 95.50 86 LEU A O 1
ATOM 679 N N . LEU A 1 87 ? 1.017 -6.665 3.310 1.00 94.31 87 LEU A N 1
ATOM 680 C CA . LEU A 1 87 ? 0.664 -7.542 4.435 1.00 94.31 87 LEU A CA 1
ATOM 681 C C . LEU A 1 87 ? 0.027 -8.853 3.958 1.00 94.31 87 LEU A C 1
ATOM 683 O O . LEU A 1 87 ? 0.415 -9.925 4.420 1.00 94.31 87 LEU A O 1
ATOM 687 N N . CYS A 1 88 ? -0.896 -8.789 2.993 1.00 91.81 88 CYS A N 1
ATOM 688 C CA . CYS A 1 88 ? -1.516 -9.975 2.393 1.00 91.81 88 CYS A CA 1
ATOM 689 C C . CYS A 1 88 ? -0.508 -10.887 1.676 1.00 91.81 88 CYS A C 1
ATOM 691 O O . CYS A 1 88 ? -0.797 -12.062 1.458 1.00 91.81 88 CYS A O 1
ATOM 693 N N . HIS A 1 89 ? 0.658 -10.362 1.307 1.00 92.12 89 HIS A N 1
ATOM 694 C CA . HIS A 1 89 ? 1.722 -11.104 0.640 1.00 92.12 89 HIS A CA 1
ATOM 695 C C . HIS A 1 89 ? 2.903 -11.457 1.560 1.00 92.12 89 HIS A C 1
ATOM 697 O O . HIS A 1 89 ? 3.938 -11.912 1.079 1.00 92.12 89 HIS A O 1
ATOM 703 N N . GLY A 1 90 ? 2.745 -11.317 2.881 1.00 90.81 90 GLY A N 1
ATOM 704 C CA . GLY A 1 90 ? 3.717 -11.793 3.872 1.00 90.81 90 GLY A CA 1
ATOM 705 C C . GLY A 1 90 ? 4.735 -10.752 4.340 1.00 90.81 90 GLY A C 1
ATOM 706 O O . GLY A 1 90 ? 5.674 -11.106 5.059 1.00 90.81 90 GLY A O 1
ATOM 707 N N . PHE A 1 91 ? 4.553 -9.476 3.983 1.00 93.38 91 PHE A N 1
ATOM 708 C CA . PHE A 1 91 ? 5.371 -8.385 4.511 1.00 93.38 91 PHE A CA 1
ATOM 709 C C . PHE A 1 91 ? 5.333 -8.359 6.040 1.00 93.38 91 PHE A C 1
ATOM 711 O O . PHE A 1 91 ? 4.260 -8.391 6.642 1.00 93.38 91 PHE A O 1
ATOM 718 N N . GLN A 1 92 ? 6.507 -8.257 6.662 1.00 91.81 92 GLN A N 1
ATOM 719 C CA . GLN A 1 92 ? 6.641 -8.127 8.110 1.00 91.81 92 GLN A CA 1
ATOM 720 C C . GLN A 1 92 ? 6.758 -6.639 8.478 1.00 91.81 92 GLN A C 1
ATOM 722 O O . GLN A 1 92 ? 7.810 -6.032 8.255 1.00 91.81 92 GLN A O 1
ATOM 727 N N . PRO A 1 93 ? 5.694 -6.016 9.014 1.00 90.62 93 PRO A N 1
ATOM 728 C CA . PRO A 1 93 ? 5.686 -4.591 9.301 1.00 90.62 93 PRO A CA 1
ATOM 729 C C . PRO A 1 93 ? 6.627 -4.260 10.462 1.00 90.62 93 PRO A C 1
ATOM 731 O O . PRO A 1 93 ? 6.570 -4.863 11.534 1.00 90.62 93 PRO A O 1
ATOM 734 N N . SER A 1 94 ? 7.463 -3.240 10.268 1.00 92.69 94 SER A N 1
ATOM 735 C CA . SER A 1 94 ? 8.264 -2.674 11.355 1.00 92.69 94 SER A CA 1
ATOM 736 C C . SER A 1 94 ? 7.388 -1.968 12.396 1.00 92.69 94 SER A C 1
ATOM 738 O O . SER A 1 94 ? 6.245 -1.594 12.128 1.00 92.69 94 SER A O 1
ATOM 740 N N . GLU A 1 95 ? 7.953 -1.697 13.572 1.00 90.94 95 GLU A N 1
ATOM 741 C CA . GLU A 1 95 ? 7.240 -0.995 14.645 1.00 90.94 95 GLU A CA 1
ATOM 742 C C . GLU A 1 95 ? 6.728 0.391 14.215 1.00 90.94 95 GLU A C 1
ATOM 744 O O . GLU A 1 95 ? 5.650 0.819 14.615 1.00 90.94 95 GLU A O 1
ATOM 749 N N . LYS A 1 96 ? 7.439 1.057 13.295 1.00 93.12 96 LYS A N 1
ATOM 750 C CA . LYS A 1 96 ? 7.015 2.344 12.725 1.00 93.12 96 LYS A CA 1
ATOM 751 C C . LYS A 1 96 ? 5.683 2.240 11.979 1.00 93.12 9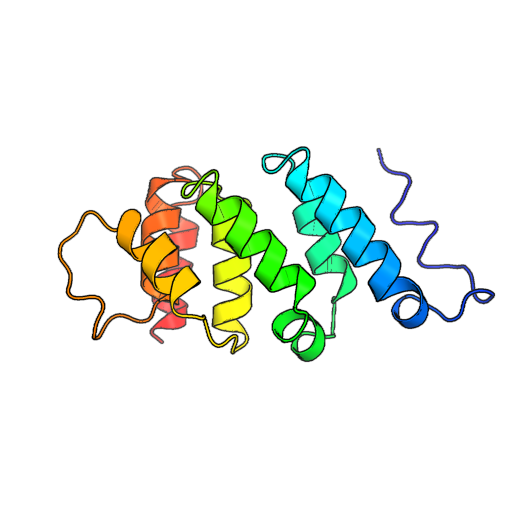6 LYS A C 1
ATOM 753 O O . LYS A 1 96 ? 4.866 3.148 12.083 1.00 93.12 96 LYS A O 1
ATOM 758 N N . PHE A 1 97 ? 5.453 1.142 11.254 1.00 92.56 97 PHE A N 1
ATOM 759 C CA . PHE A 1 97 ? 4.168 0.905 10.592 1.00 92.56 97 PHE A CA 1
ATOM 760 C C . PHE A 1 97 ? 3.056 0.698 11.603 1.00 92.56 97 PHE A C 1
ATOM 762 O O . PHE A 1 97 ? 1.981 1.267 11.435 1.00 92.56 97 PHE A O 1
ATOM 769 N N . LYS A 1 98 ? 3.315 -0.087 12.656 1.00 90.69 98 LYS A N 1
ATOM 770 C CA . LYS A 1 98 ? 2.322 -0.303 13.705 1.00 90.69 98 LYS A CA 1
ATOM 771 C C . LYS A 1 98 ? 1.912 1.036 14.294 1.00 90.69 98 LYS A C 1
ATOM 773 O O . LYS A 1 98 ? 0.742 1.369 14.174 1.00 90.69 98 LYS A O 1
ATOM 778 N N . ILE A 1 99 ? 2.867 1.833 14.785 1.00 89.94 99 ILE A N 1
ATOM 779 C CA . ILE A 1 99 ? 2.634 3.169 15.365 1.00 89.94 99 ILE A CA 1
ATOM 780 C C . ILE A 1 99 ? 1.817 4.065 14.420 1.00 89.94 99 ILE A C 1
ATOM 782 O O . ILE A 1 99 ? 0.822 4.652 14.848 1.00 89.94 99 ILE A O 1
ATOM 786 N N . ALA A 1 100 ? 2.190 4.135 13.136 1.00 91.69 100 ALA A N 1
ATOM 787 C CA . ALA A 1 100 ? 1.479 4.949 12.147 1.00 91.69 100 ALA A CA 1
ATOM 788 C C . ALA A 1 100 ? 0.001 4.538 11.991 1.00 91.69 100 ALA A C 1
ATOM 790 O O . ALA A 1 100 ? -0.864 5.400 11.839 1.00 91.69 100 ALA A O 1
ATOM 791 N N . ILE A 1 101 ? -0.297 3.236 12.070 1.00 90.00 101 ILE A N 1
ATOM 792 C CA . ILE A 1 101 ? -1.665 2.711 11.998 1.00 90.00 101 ILE A CA 1
ATOM 793 C C . ILE A 1 101 ? -2.402 2.819 13.340 1.00 90.00 101 ILE A C 1
ATOM 795 O O . ILE A 1 101 ? -3.595 3.120 13.337 1.00 90.00 101 ILE A O 1
ATOM 799 N N . GLN A 1 102 ? -1.741 2.637 14.491 1.00 85.25 102 GLN A N 1
ATOM 800 C CA . GLN A 1 102 ? -2.405 2.795 15.798 1.00 85.25 102 GLN A CA 1
ATOM 801 C C . GLN A 1 102 ? -2.921 4.225 15.979 1.00 85.25 102 GLN A C 1
ATOM 803 O O . GLN A 1 102 ? -4.024 4.412 16.477 1.00 85.25 102 GLN A O 1
ATOM 808 N N . ALA A 1 103 ? -2.179 5.224 15.487 1.00 85.69 103 ALA A N 1
ATOM 809 C CA . ALA A 1 103 ? -2.598 6.625 15.506 1.00 85.69 103 ALA A CA 1
ATOM 810 C C . ALA A 1 103 ? -3.917 6.896 14.747 1.00 85.69 103 ALA A C 1
ATOM 812 O O . ALA A 1 103 ? -4.543 7.934 14.957 1.00 85.69 103 ALA A O 1
ATOM 813 N N . LEU A 1 104 ? -4.341 5.985 13.864 1.00 83.44 104 LEU A N 1
ATOM 814 C CA . LEU A 1 104 ? -5.596 6.066 13.111 1.00 83.44 104 LEU A CA 1
ATOM 815 C C . LEU A 1 104 ? -6.746 5.302 13.769 1.00 83.44 104 LEU A C 1
ATOM 817 O O . LEU A 1 104 ? -7.909 5.593 13.489 1.00 83.44 104 LEU A O 1
ATOM 821 N N . ASN A 1 105 ? -6.444 4.314 14.611 1.00 75.25 105 ASN A N 1
ATOM 822 C CA . ASN A 1 105 ? -7.458 3.476 15.230 1.00 75.25 105 ASN A CA 1
ATOM 823 C C . ASN A 1 105 ? -8.001 4.165 16.491 1.00 75.25 105 ASN A C 1
ATOM 825 O O . ASN A 1 105 ? -7.414 4.079 17.563 1.00 75.25 105 ASN A O 1
ATOM 829 N N . THR A 1 106 ? -9.118 4.885 16.362 1.00 63.78 106 THR A N 1
ATOM 830 C CA . THR A 1 106 ? -9.769 5.577 17.494 1.00 63.78 106 THR A CA 1
ATOM 831 C C . THR A 1 106 ? -10.546 4.618 18.406 1.00 63.78 106 THR A C 1
ATOM 833 O O . THR A 1 106 ? -10.873 4.964 19.540 1.00 63.78 106 THR A O 1
ATOM 836 N N . SER A 1 107 ? -10.843 3.401 17.944 1.00 57.28 107 SER A N 1
ATOM 837 C CA . SER A 1 107 ? -11.371 2.343 18.804 1.00 57.28 107 SER A CA 1
ATOM 838 C C . SER A 1 107 ? -10.232 1.743 19.625 1.00 57.28 107 SER A C 1
ATOM 840 O O . SER A 1 107 ? -9.323 1.147 19.055 1.00 57.28 107 SER A O 1
ATOM 842 N N . ASN A 1 108 ? -10.310 1.876 20.956 1.00 50.38 108 ASN A N 1
ATOM 843 C CA . ASN A 1 108 ? -9.425 1.285 21.978 1.00 50.38 108 ASN A CA 1
ATOM 844 C C . ASN A 1 108 ? -9.453 -0.264 21.995 1.00 50.38 108 ASN A C 1
ATOM 846 O O . ASN A 1 108 ? -9.491 -0.889 23.052 1.00 50.38 108 ASN A O 1
ATOM 850 N N . SER A 1 109 ? -9.512 -0.905 20.833 1.00 52.25 109 SER A N 1
ATOM 851 C CA . SER A 1 109 ? -9.315 -2.338 20.690 1.00 52.25 109 SER A CA 1
ATOM 852 C C . SER A 1 109 ? -7.825 -2.589 20.833 1.00 52.25 109 SER A C 1
ATOM 854 O O . SER A 1 109 ? -7.044 -2.089 20.023 1.00 52.25 109 SER A O 1
ATOM 856 N N . ASP A 1 110 ? -7.446 -3.326 21.872 1.00 49.88 110 ASP A N 1
ATOM 857 C CA . ASP A 1 110 ? -6.066 -3.715 22.122 1.00 49.88 110 ASP A CA 1
ATOM 858 C C . ASP A 1 110 ? -5.504 -4.377 20.852 1.00 49.88 110 ASP A C 1
ATOM 860 O O . ASP A 1 110 ? -5.906 -5.471 20.453 1.00 49.88 110 ASP A O 1
ATOM 864 N N . LEU A 1 111 ? -4.617 -3.668 20.146 1.00 53.84 111 LEU A N 1
ATOM 865 C CA . LEU A 1 111 ? -4.027 -4.123 18.880 1.00 53.84 111 LEU A CA 1
ATOM 866 C C . LEU A 1 111 ? -3.094 -5.325 19.081 1.00 53.84 111 LEU A C 1
ATOM 868 O O . LEU A 1 111 ? -2.566 -5.849 18.103 1.00 53.84 111 LEU A O 1
ATOM 872 N N . SER A 1 112 ? -2.895 -5.744 20.335 1.00 53.00 112 SER A N 1
ATOM 873 C CA . SER A 1 112 ? -2.060 -6.875 20.723 1.00 53.00 112 SER A CA 1
ATOM 874 C C . SER A 1 112 ? -2.514 -8.194 20.086 1.00 53.00 112 SER A C 1
ATOM 876 O O . SER A 1 112 ? -1.657 -9.022 19.791 1.00 53.00 112 SER A O 1
ATOM 878 N N . ASP A 1 113 ? -3.813 -8.351 19.790 1.00 49.81 113 ASP A N 1
ATOM 879 C CA . ASP A 1 113 ? -4.371 -9.581 19.200 1.00 49.81 113 ASP A CA 1
ATOM 880 C C . ASP A 1 113 ? -4.953 -9.392 17.784 1.00 49.81 113 ASP A C 1
ATOM 882 O O . ASP A 1 113 ? -5.290 -10.367 17.106 1.00 49.81 113 ASP A O 1
ATOM 886 N N . LEU A 1 114 ? -5.080 -8.150 17.299 1.00 59.91 114 LEU A N 1
ATOM 887 C CA . LEU A 1 114 ? -5.735 -7.871 16.021 1.00 59.91 114 LEU A CA 1
ATOM 888 C C . LEU A 1 114 ? -4.722 -7.834 14.870 1.00 59.91 114 LEU A C 1
ATOM 890 O O . LEU A 1 114 ? -3.804 -7.015 14.840 1.00 59.91 114 LEU A O 1
ATOM 894 N N . ASN A 1 115 ? -4.926 -8.699 13.874 1.00 83.31 115 ASN A N 1
ATOM 895 C CA . ASN A 1 115 ? -4.131 -8.730 12.647 1.00 83.31 115 ASN A CA 1
ATOM 896 C C . ASN A 1 115 ? -4.085 -7.328 12.004 1.00 83.31 115 ASN A C 1
ATOM 898 O O . ASN A 1 115 ? -5.127 -6.798 11.609 1.00 83.31 115 ASN A O 1
ATOM 902 N N . LEU A 1 116 ? -2.886 -6.746 11.853 1.00 89.00 116 LEU A N 1
ATOM 903 C CA . LEU A 1 116 ? -2.682 -5.394 11.312 1.00 89.00 116 LEU A CA 1
ATOM 904 C C . LEU A 1 116 ? -3.407 -5.172 9.974 1.00 89.00 116 LEU A C 1
ATOM 906 O O . LEU A 1 116 ? -3.938 -4.089 9.737 1.00 89.00 116 LEU A O 1
ATOM 910 N N . ALA A 1 117 ? -3.494 -6.197 9.121 1.00 91.56 117 ALA A N 1
ATOM 911 C CA . ALA A 1 117 ? -4.205 -6.117 7.846 1.00 91.56 117 ALA A CA 1
ATOM 912 C C . ALA A 1 117 ? -5.710 -5.840 8.033 1.00 91.56 117 ALA A C 1
ATOM 914 O O . ALA A 1 117 ? -6.308 -5.075 7.274 1.00 91.56 117 ALA A O 1
ATOM 915 N N . THR A 1 118 ? -6.325 -6.400 9.078 1.00 91.19 118 THR A N 1
ATOM 916 C CA . THR A 1 118 ? -7.740 -6.159 9.405 1.00 91.19 118 THR A CA 1
ATOM 917 C C . THR A 1 118 ? -7.969 -4.762 9.982 1.00 91.19 118 THR A C 1
ATOM 919 O O . THR A 1 118 ? -8.986 -4.129 9.675 1.00 91.19 118 THR A O 1
ATOM 922 N N . THR A 1 119 ? -7.004 -4.234 10.741 1.00 91.25 119 THR A N 1
ATOM 923 C CA . THR A 1 119 ? -7.006 -2.838 11.198 1.00 91.25 119 THR A CA 1
ATOM 924 C C . THR A 1 119 ? -6.941 -1.890 10.008 1.00 91.25 119 THR A C 1
ATOM 926 O O . THR A 1 119 ? -7.775 -0.996 9.894 1.00 91.25 119 THR A O 1
ATOM 929 N N . VAL A 1 120 ? -6.019 -2.128 9.069 1.00 93.50 120 VAL A N 1
ATOM 930 C CA . VAL A 1 120 ? -5.892 -1.324 7.843 1.00 93.50 120 VAL A CA 1
ATOM 931 C C . VAL A 1 120 ? -7.183 -1.359 7.019 1.00 93.50 120 VAL A C 1
ATOM 933 O O . VAL A 1 120 ? -7.627 -0.305 6.570 1.00 93.50 120 VAL A O 1
ATOM 936 N N . CYS A 1 121 ? -7.840 -2.518 6.876 1.00 93.75 121 CYS A N 1
ATOM 937 C CA . CYS A 1 121 ? -9.149 -2.590 6.210 1.00 93.75 121 CYS A CA 1
ATOM 938 C C . CYS A 1 121 ? -10.205 -1.725 6.912 1.00 93.75 121 CYS A C 1
ATOM 940 O O . CYS A 1 121 ? -10.934 -0.999 6.248 1.00 93.75 121 CYS A O 1
AT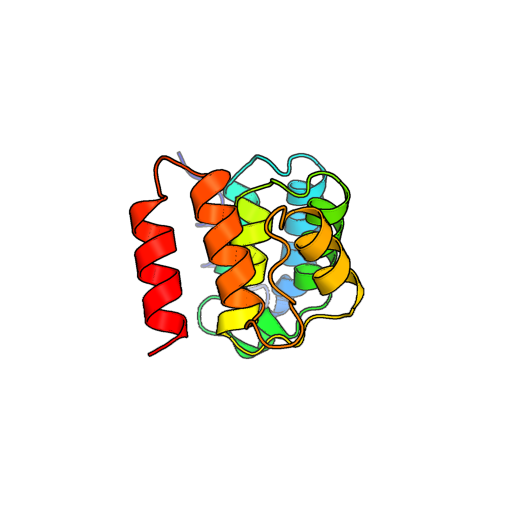OM 942 N N . SER A 1 122 ? -10.247 -1.750 8.246 1.00 92.12 122 SER A N 1
ATOM 943 C CA . SER A 1 122 ? -11.209 -0.956 9.028 1.00 92.12 122 SER A CA 1
ATOM 944 C C . SER A 1 122 ? -10.970 0.549 8.866 1.00 92.12 122 SER A C 1
ATOM 946 O O . SER A 1 122 ? -11.913 1.327 8.767 1.00 92.12 122 SER A O 1
ATOM 948 N N . VAL A 1 123 ? -9.704 0.970 8.784 1.00 93.38 123 VAL A N 1
ATOM 949 C CA . VAL A 1 123 ? -9.353 2.361 8.464 1.00 93.38 123 VAL A CA 1
ATOM 950 C C . VAL A 1 123 ? -9.793 2.713 7.038 1.00 93.38 123 VAL A C 1
ATOM 952 O O . VAL A 1 123 ? -10.388 3.770 6.830 1.00 93.38 123 VAL A O 1
ATOM 955 N N . LEU A 1 124 ? -9.545 1.829 6.065 1.00 95.00 124 LEU A N 1
ATOM 956 C CA . LEU A 1 124 ? -9.938 2.010 4.662 1.00 95.00 124 LEU A CA 1
ATOM 957 C C . LEU A 1 124 ? -11.457 2.131 4.476 1.00 95.00 124 LEU A C 1
ATOM 959 O O . LEU A 1 124 ? -11.891 2.943 3.663 1.00 95.00 124 LEU A O 1
ATOM 963 N N . GLU A 1 125 ? -12.264 1.408 5.256 1.00 94.12 125 GLU A N 1
ATOM 964 C CA . GLU A 1 125 ? -13.727 1.570 5.272 1.00 94.12 125 GLU A CA 1
ATOM 965 C C . GLU A 1 125 ? -14.148 3.014 5.599 1.00 94.12 125 GLU A C 1
ATOM 967 O O . GLU A 1 125 ? -15.096 3.528 5.003 1.00 94.12 125 GLU A O 1
ATOM 972 N N . GLY A 1 126 ? -13.428 3.678 6.510 1.00 91.50 126 GLY A N 1
ATOM 973 C CA . GLY A 1 126 ? -13.704 5.055 6.922 1.00 91.50 126 GLY A CA 1
ATOM 974 C C . GLY A 1 126 ? -13.136 6.123 5.983 1.00 91.50 126 GLY A C 1
ATOM 975 O O . GLY A 1 126 ? -13.796 7.134 5.742 1.00 91.50 126 GLY A O 1
ATOM 976 N N . VAL A 1 127 ? -11.923 5.927 5.451 1.00 93.38 127 VAL A N 1
ATOM 977 C CA . VAL A 1 127 ? -11.272 6.922 4.570 1.00 93.38 127 VAL A CA 1
ATOM 978 C C . VAL A 1 127 ? -11.706 6.820 3.106 1.00 93.38 127 VAL A C 1
ATOM 980 O O . VAL A 1 127 ? -11.535 7.776 2.353 1.00 93.38 127 VAL A O 1
ATOM 983 N N . ASP A 1 128 ? -12.303 5.697 2.700 1.00 93.06 128 ASP A N 1
ATOM 984 C CA . ASP A 1 128 ? -12.829 5.473 1.352 1.00 93.06 128 ASP A CA 1
ATOM 985 C C . ASP A 1 128 ? -14.274 4.935 1.390 1.00 93.06 128 ASP A C 1
ATOM 987 O O . ASP A 1 128 ? -14.528 3.756 1.107 1.00 93.06 128 ASP A O 1
ATOM 991 N N . PRO A 1 129 ? -15.255 5.803 1.717 1.00 92.69 129 PRO A N 1
ATOM 992 C CA . PRO A 1 129 ? -16.647 5.392 1.892 1.00 92.69 129 PRO A CA 1
ATOM 993 C C . PRO A 1 129 ? -17.265 4.784 0.630 1.00 92.69 129 PRO A C 1
ATOM 995 O O . PRO A 1 129 ? -18.114 3.896 0.729 1.00 92.69 129 PRO A O 1
ATOM 998 N N . MET A 1 130 ? -16.817 5.215 -0.559 1.00 94.56 130 MET A N 1
ATOM 999 C CA . MET A 1 130 ? -17.300 4.689 -1.842 1.00 94.56 130 MET A CA 1
ATOM 1000 C C . MET A 1 130 ? -16.982 3.200 -2.010 1.00 94.56 130 MET A C 1
ATOM 1002 O O . MET A 1 130 ? -17.751 2.480 -2.646 1.00 94.56 130 MET A O 1
ATOM 1006 N N . ARG A 1 131 ? -15.870 2.727 -1.430 1.00 94.75 131 ARG A N 1
ATOM 1007 C CA . ARG A 1 131 ? -15.452 1.317 -1.447 1.00 94.75 131 ARG A CA 1
ATOM 1008 C C . ARG A 1 131 ? -15.561 0.638 -0.079 1.00 94.75 131 ARG A C 1
ATOM 1010 O O . ARG A 1 131 ? -15.024 -0.451 0.089 1.00 94.75 131 ARG A O 1
ATOM 1017 N N . SER A 1 132 ? -16.301 1.210 0.869 1.00 93.50 132 SER A N 1
ATOM 1018 C CA . SER A 1 132 ? -16.520 0.634 2.209 1.00 93.50 132 SER A CA 1
ATOM 1019 C C . SER A 1 132 ? -16.954 -0.840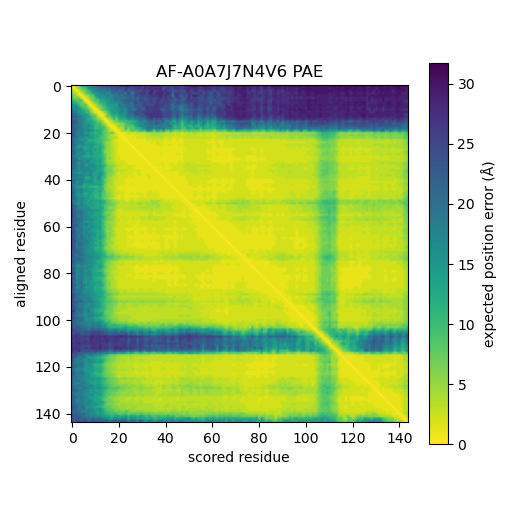 2.169 1.00 93.50 132 SER A C 1
ATOM 1021 O O . SER A 1 132 ? -16.327 -1.685 2.802 1.00 93.50 132 SER A O 1
ATOM 1023 N N . ASN A 1 133 ? -17.935 -1.191 1.329 1.00 95.38 133 ASN A N 1
ATOM 1024 C CA . ASN A 1 133 ? -18.373 -2.583 1.145 1.00 95.38 133 ASN A CA 1
ATOM 1025 C C . ASN A 1 133 ? -17.258 -3.505 0.619 1.00 95.38 133 ASN A C 1
ATOM 1027 O O . ASN A 1 133 ? -17.169 -4.665 1.018 1.00 95.38 133 ASN A O 1
ATOM 1031 N N . TYR A 1 134 ? -16.397 -2.997 -0.269 1.00 95.56 134 TYR A N 1
ATOM 1032 C CA . TYR A 1 134 ? -15.251 -3.751 -0.777 1.00 95.56 134 TYR A CA 1
ATOM 1033 C C . TYR A 1 134 ? -14.217 -3.997 0.327 1.00 95.56 134 TYR A C 1
ATOM 1035 O O . TYR A 1 134 ? -13.721 -5.115 0.454 1.00 95.56 134 TYR A O 1
ATOM 1043 N N . TRP A 1 135 ? -13.922 -2.990 1.151 1.00 95.25 135 TRP A N 1
ATOM 1044 C CA . TRP A 1 135 ? -12.985 -3.122 2.267 1.00 95.25 135 TRP A CA 1
ATOM 1045 C C . TRP A 1 135 ? -13.509 -4.055 3.361 1.00 95.25 135 TRP A C 1
ATOM 1047 O O . TRP A 1 135 ? -12.751 -4.895 3.845 1.00 95.25 135 TRP A O 1
ATOM 1057 N N . SER A 1 136 ? -14.811 -4.003 3.650 1.00 93.12 136 SER A N 1
ATOM 1058 C CA . SER A 1 136 ? -15.476 -4.934 4.567 1.00 93.12 136 SER A CA 1
ATOM 1059 C C . SER A 1 136 ? -15.391 -6.380 4.065 1.00 93.12 136 SER A C 1
ATOM 1061 O O . SER A 1 136 ? -14.927 -7.267 4.783 1.00 93.12 136 SER A O 1
ATOM 1063 N N . TRP A 1 137 ? -15.709 -6.615 2.785 1.00 94.75 137 TRP A N 1
ATOM 1064 C CA . TRP A 1 137 ? -15.513 -7.924 2.155 1.00 94.75 137 TRP A CA 1
ATOM 1065 C C . TRP A 1 137 ? -14.044 -8.367 2.218 1.00 94.75 137 TRP A C 1
ATOM 1067 O O . TRP A 1 137 ? -13.751 -9.509 2.577 1.00 94.75 137 TRP A O 1
ATOM 1077 N N . ARG A 1 138 ? -13.096 -7.474 1.911 1.00 91.94 138 ARG A N 1
ATOM 1078 C CA . ARG A 1 138 ? -11.660 -7.784 1.931 1.00 91.94 138 ARG A CA 1
ATOM 1079 C C . ARG A 1 138 ? -11.199 -8.197 3.330 1.00 91.94 138 ARG A C 1
ATOM 1081 O O . ARG A 1 138 ? -10.480 -9.186 3.444 1.00 91.94 138 ARG A O 1
ATOM 1088 N N . LYS A 1 139 ? -11.659 -7.501 4.374 1.00 91.62 139 LYS A N 1
ATOM 1089 C CA . LYS A 1 139 ? -11.403 -7.827 5.784 1.00 91.62 139 LYS A CA 1
ATOM 1090 C C . LYS A 1 139 ? -11.878 -9.236 6.139 1.00 91.62 139 LYS A C 1
ATOM 1092 O O . LYS A 1 139 ? -11.121 -9.982 6.754 1.00 91.62 139 LYS A O 1
ATOM 1097 N N . SER A 1 140 ? -13.082 -9.626 5.718 1.00 89.56 140 SER A N 1
ATOM 1098 C CA . SER A 1 140 ? -13.618 -10.973 5.968 1.00 89.56 140 SER A CA 1
ATOM 1099 C C . SER A 1 140 ? -12.801 -12.081 5.300 1.00 89.56 140 SER A C 1
ATOM 1101 O O . SER A 1 140 ? -12.630 -13.135 5.897 1.00 89.56 140 SER A O 1
ATOM 1103 N N . ASN A 1 141 ? -12.251 -11.846 4.103 1.00 87.62 141 ASN A N 1
ATOM 1104 C CA . ASN A 1 141 ? -11.421 -12.842 3.405 1.00 87.62 141 ASN A CA 1
ATOM 1105 C C . ASN A 1 141 ? -10.014 -12.999 3.998 1.00 87.62 141 ASN A C 1
ATOM 1107 O O . ASN A 1 141 ? -9.353 -13.987 3.716 1.00 87.62 141 ASN A O 1
ATOM 1111 N N . ILE A 1 142 ? -9.534 -12.028 4.779 1.00 83.56 142 ILE A N 1
ATOM 1112 C CA . ILE A 1 142 ? -8.250 -12.137 5.494 1.00 83.56 142 ILE A CA 1
ATOM 1113 C C . ILE A 1 142 ? -8.398 -12.999 6.758 1.00 83.56 142 ILE A C 1
ATOM 1115 O O . ILE A 1 142 ? -7.416 -13.543 7.251 1.00 83.56 142 ILE A O 1
ATOM 1119 N N . LEU A 1 143 ? -9.618 -13.090 7.294 1.00 63.25 143 LEU A N 1
ATOM 1120 C CA . LEU A 1 143 ? -9.955 -13.856 8.495 1.00 63.25 143 LEU A CA 1
ATOM 1121 C C . LEU A 1 143 ? -10.408 -15.297 8.203 1.00 63.25 143 LEU A C 1
ATOM 1123 O O . LEU A 1 143 ? -10.596 -16.056 9.152 1.00 63.25 143 LEU A O 1
ATOM 1127 N N . ALA A 1 144 ? -10.636 -15.637 6.932 1.00 57.75 144 ALA A N 1
ATOM 1128 C CA . ALA A 1 144 ? -11.076 -16.955 6.472 1.00 57.75 144 ALA A CA 1
ATOM 1129 C C . ALA A 1 144 ? -9.878 -17.861 6.166 1.00 57.75 144 ALA A C 1
ATOM 1131 O O . ALA A 1 144 ? -9.979 -19.069 6.477 1.00 57.75 144 ALA A O 1
#

InterPro domains:
  IPR002088 Protein prenyltransferase, alpha subunit [PS51147] (20-54)

Sequence (144 aa):
MGKRHFVVTRSPLLGGLNSMRESEVSYTVEAILNTPENESPWRYLRGLYKGDTPSFVHDPEVSSVCLKVLNSNNKNTFALSLLLDLLCHGFQPSEKFKIAIQALNTSNSDLSDLNLATTVCSVLEGVDPMRSNYWSWRKSNILA

Mean predicted aligned error: 7.95 Å

pLDDT: mean 84.91, std 17.7, range [38.81, 98.44]

Secondary structure (DSSP, 8-state):
---STTTTTS-TTS--HHHHHHHHHHHHHHHHHH-TT-HHHHHHHHHHTTT-HHHHHH-HHHHHHHHHHHHH-TT-HHHHHHHHHHHHTT----HHHHHHHHTT--S---TTSS-HHHHHHHHHHHH-GGGHHHHHHHHHHH--

Nearest PDB structures (foldseek):
  3pz1-assembly1_A  TM=6.708E-01  e=3.643E-02  Rattus norvegicus
  6o60-assembly1_A  TM=6.366E-01  e=6.174E+00  Homo sapiens

Solvent-accessible surface area (backbone atoms only — not comparable to full-atom values): 8555 Å² total; per-residue (Å²): 140,90,76,67,82,66,63,71,77,72,51,92,86,67,71,50,68,77,69,45,38,67,64,52,47,55,54,32,47,52,50,30,74,75,39,70,88,48,62,63,37,61,54,48,56,57,54,77,32,69,97,36,62,69,61,52,49,70,35,66,65,59,56,47,49,35,50,52,46,32,72,76,40,70,70,44,63,63,38,52,52,48,51,39,55,31,44,78,68,69,39,81,79,51,70,68,55,51,54,51,50,53,78,68,52,84,64,91,65,71,64,89,80,51,58,64,55,48,53,50,25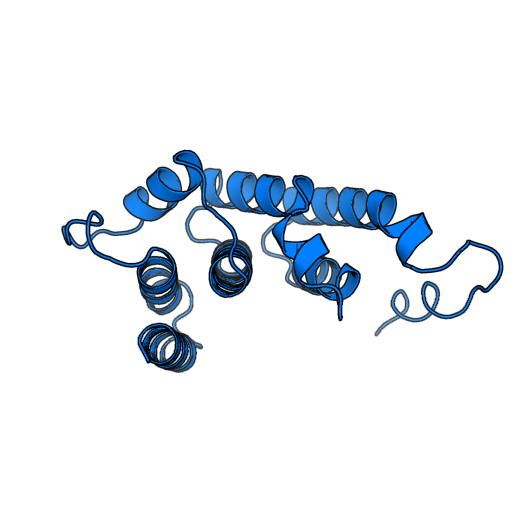,58,50,41,29,70,69,36,64,92,48,20,70,56,28,53,53,50,36,54,64,75,75,107

Radius of gyration: 16.25 Å; Cα contacts (8 Å, |Δi|>4): 125; chains: 1; bounding box: 36×32×49 Å

Foldseek 3Di:
DDPDVPPQCDDPPQPHLVNCLVVLLVVLLVVCVVPVQDVPSLVVLVVSCVVPLVCSLPPPSLLVSLLVCLVVPVLRLSSLVSVLSSVVSPRDDDPSVVVSLVVQPPPPDPCPPPRVSLSSLVSNLVSPVVCVVVSVVVSVVVVD